Protein AF-A0A3N5HGN4-F1 (afdb_monomer_lite)

Radius of gyration: 36.26 Å; chains: 1; bounding box: 65×24×100 Å

pLDDT: mean 76.47, std 10.65, range [41.31, 93.44]

Foldseek 3Di:
DPDDPDLVVLLVCVVVVNPVSVVCCVVDVVSVVVSVVVVVVVVVVVVVPDDDDPPCNVVVVVVVVVPPPDPVVVVVVVVVVVVVVVVVVVVVVVVVCPPPPVVVVVVVVVVVVVVVVVVVVVVVVVVVCCVVVVVVVVVVVVVVVVVVVVVVVVVVVVVVVVVVPPD

Sequence (167 aa):
MNACPELETLLIGAAEHDADALAHLRNCPDCAASAEQHRQLEKDLFRLADPLPPVDFVQSVMARVALEPAPARVELRTGFTILAVTLMGAVLAFVATHGNLGLLGTRAASSVVAWRNLFFAASEALAAIWSTAALPTAVAMAGLVVVSTLGVRRLASHRVVEAQVRP

Structure (mmCIF, N/CA/C/O backbone):
data_AF-A0A3N5HGN4-F1
#
_entry.id   AF-A0A3N5HGN4-F1
#
loop_
_atom_site.group_PDB
_atom_site.id
_atom_site.type_symbol
_atom_site.label_atom_id
_atom_site.label_alt_id
_atom_site.label_comp_id
_atom_site.label_asym_id
_atom_site.label_entity_id
_atom_site.label_seq_id
_atom_site.pdbx_PDB_ins_code
_atom_site.Cartn_x
_atom_site.Cartn_y
_atom_site.Cartn_z
_atom_site.occupancy
_atom_site.B_iso_or_equiv
_atom_site.auth_seq_id
_atom_site.auth_comp_id
_atom_site.auth_asym_id
_atom_site.auth_atom_id
_atom_site.pdbx_PDB_model_num
ATOM 1 N N . MET A 1 1 ? -13.031 9.381 45.803 1.00 41.31 1 MET A N 1
ATOM 2 C CA . MET A 1 1 ? -13.148 9.551 44.341 1.00 41.31 1 MET A CA 1
ATOM 3 C C . MET A 1 1 ? -12.236 8.509 43.725 1.00 41.31 1 MET A C 1
ATOM 5 O O . MET A 1 1 ? -11.038 8.737 43.635 1.00 41.31 1 MET A O 1
ATOM 9 N N . ASN A 1 2 ? -12.771 7.313 43.479 1.00 55.41 2 ASN A N 1
ATOM 10 C CA . ASN A 1 2 ? -11.988 6.213 42.921 1.00 55.41 2 ASN A CA 1
ATOM 11 C C . ASN A 1 2 ? -11.792 6.515 41.436 1.00 55.41 2 ASN A C 1
ATOM 13 O O . ASN A 1 2 ? -12.769 6.835 40.765 1.00 55.41 2 ASN A O 1
ATOM 17 N N . ALA A 1 3 ? -10.548 6.495 40.959 1.00 70.44 3 ALA A N 1
ATOM 18 C CA . ALA A 1 3 ? -10.250 6.716 39.550 1.00 70.44 3 ALA A CA 1
ATOM 19 C C . ALA A 1 3 ? -11.047 5.707 38.712 1.00 70.44 3 ALA A C 1
ATOM 21 O O . ALA A 1 3 ? -10.923 4.504 38.940 1.00 70.44 3 ALA A O 1
ATOM 22 N N . CYS A 1 4 ? -11.897 6.193 37.805 1.00 70.88 4 CYS A N 1
ATOM 23 C CA . CYS A 1 4 ? -12.621 5.326 36.885 1.00 70.88 4 CYS A CA 1
ATOM 24 C C . CYS A 1 4 ? -11.607 4.722 35.902 1.00 70.88 4 CYS A C 1
ATOM 26 O O . CYS A 1 4 ? -10.896 5.486 35.240 1.00 70.88 4 CYS A O 1
ATOM 28 N N . PRO A 1 5 ? -11.495 3.386 35.823 1.00 75.50 5 PRO A N 1
ATOM 29 C CA . PRO A 1 5 ? -10.701 2.741 34.792 1.00 75.50 5 PRO A CA 1
ATOM 30 C C . PRO A 1 5 ? -11.297 2.992 33.405 1.00 75.50 5 PRO A C 1
ATOM 32 O O . PRO A 1 5 ? -12.432 3.449 33.256 1.00 75.50 5 PRO A O 1
ATOM 35 N N . GLU A 1 6 ? -10.508 2.697 32.378 1.00 82.00 6 GLU A N 1
ATOM 36 C CA . GLU A 1 6 ? -10.942 2.817 30.992 1.00 82.00 6 GLU A CA 1
ATOM 37 C C . GLU A 1 6 ? -12.190 1.959 30.737 1.00 82.00 6 GLU A C 1
ATOM 39 O O . GLU A 1 6 ? -12.236 0.778 31.092 1.00 82.00 6 GLU A O 1
ATOM 44 N N . LEU A 1 7 ? -13.209 2.564 30.120 1.00 79.25 7 LEU A N 1
ATOM 45 C CA . LEU A 1 7 ? -14.524 1.950 29.929 1.00 79.25 7 LEU A CA 1
ATOM 46 C C . LEU A 1 7 ? -14.442 0.623 29.160 1.00 79.25 7 LEU A C 1
ATOM 48 O O . LEU A 1 7 ? -15.144 -0.322 29.504 1.00 79.25 7 LEU A O 1
ATOM 52 N N . GLU A 1 8 ? -13.559 0.532 28.166 1.00 81.38 8 GLU A N 1
ATOM 53 C CA . GLU A 1 8 ? -13.344 -0.690 27.385 1.00 81.38 8 GLU A CA 1
ATOM 54 C C . GLU A 1 8 ? -12.831 -1.839 28.266 1.00 81.38 8 GLU A C 1
ATOM 56 O O . GLU A 1 8 ? -13.402 -2.927 28.258 1.00 81.38 8 GLU A O 1
ATOM 61 N N . THR A 1 9 ? -11.835 -1.576 29.118 1.00 83.19 9 THR A N 1
ATOM 62 C CA . THR A 1 9 ? -11.292 -2.581 30.050 1.00 83.19 9 THR A CA 1
ATOM 63 C C . THR A 1 9 ? -12.325 -3.051 31.075 1.00 83.19 9 THR A C 1
ATOM 65 O O . THR A 1 9 ? -12.389 -4.236 31.397 1.00 83.19 9 THR A O 1
ATOM 68 N N . LEU A 1 10 ? -13.186 -2.138 31.536 1.00 82.94 10 LEU A N 1
ATOM 69 C CA . LEU A 1 10 ? -14.290 -2.444 32.443 1.00 82.94 10 LEU A CA 1
ATOM 70 C C . LEU A 1 10 ? -15.359 -3.323 31.788 1.00 82.94 10 LEU A C 1
ATOM 72 O O . LEU A 1 10 ? -15.859 -4.250 32.423 1.00 82.94 10 LEU A O 1
ATOM 76 N N . LEU A 1 11 ? -15.723 -3.032 30.537 1.00 83.88 11 LEU A N 1
ATOM 77 C CA . LEU A 1 11 ? -16.732 -3.796 29.802 1.00 83.88 11 LEU A CA 1
ATOM 78 C C . LEU A 1 11 ? -16.223 -5.194 29.429 1.00 83.88 11 LEU A C 1
ATOM 80 O O . LEU A 1 11 ? -16.972 -6.160 29.569 1.00 83.88 11 LEU A O 1
ATOM 84 N N . ILE A 1 12 ? -14.951 -5.315 29.034 1.00 86.50 12 ILE A N 1
ATOM 85 C CA . ILE A 1 12 ? -14.304 -6.610 28.770 1.00 86.50 12 ILE A CA 1
ATOM 86 C C . ILE A 1 12 ? -14.265 -7.450 30.052 1.00 86.50 12 ILE A C 1
ATOM 88 O O . ILE A 1 12 ? -14.748 -8.581 30.053 1.00 86.50 12 ILE A O 1
ATOM 92 N N . GLY A 1 13 ? -13.791 -6.879 31.165 1.00 81.38 13 GLY A N 1
ATOM 93 C CA . GLY A 1 13 ? -13.767 -7.575 32.455 1.00 81.38 13 GLY A CA 1
ATOM 94 C C . GLY A 1 13 ? -15.164 -8.001 32.920 1.00 81.38 13 GLY A C 1
ATOM 95 O O . GLY A 1 13 ? -15.355 -9.125 33.380 1.00 81.38 13 GLY A O 1
ATOM 96 N N . ALA A 1 14 ? -16.181 -7.155 32.731 1.00 82.75 14 ALA A N 1
ATOM 97 C CA . ALA A 1 14 ? -17.563 -7.505 33.057 1.00 82.75 14 ALA A CA 1
ATOM 98 C C . ALA A 1 14 ? -18.118 -8.646 32.180 1.00 82.75 14 ALA A C 1
ATOM 100 O O . ALA A 1 14 ? -18.852 -9.495 32.691 1.00 82.75 14 ALA A O 1
ATOM 101 N N . ALA A 1 15 ? -17.759 -8.705 30.893 1.00 83.88 15 ALA A N 1
ATOM 102 C CA . ALA A 1 15 ? -18.124 -9.811 30.004 1.00 83.88 15 ALA A CA 1
ATOM 103 C C . ALA A 1 15 ? -17.447 -11.133 30.418 1.00 83.88 15 ALA A C 1
ATOM 105 O O . ALA A 1 15 ? -18.071 -12.197 30.386 1.00 83.88 15 ALA A O 1
ATOM 106 N N . GLU A 1 16 ? -16.204 -11.062 30.895 1.00 89.69 16 GLU A N 1
ATOM 107 C CA . GLU A 1 16 ? -15.441 -12.193 31.442 1.00 89.69 16 GLU A CA 1
ATOM 108 C C . GLU A 1 16 ? -15.850 -12.583 32.877 1.00 89.69 16 GLU A C 1
ATOM 110 O O . GLU A 1 16 ? -15.301 -13.528 33.439 1.00 89.69 16 GLU A O 1
ATOM 115 N N . HIS A 1 17 ? -16.868 -11.924 33.447 1.00 83.00 17 HIS A N 1
ATOM 116 C CA . HIS A 1 17 ? -17.358 -12.121 34.819 1.00 83.00 17 HIS A CA 1
ATOM 117 C C . HIS A 1 17 ? -16.320 -11.809 35.909 1.00 83.00 17 HIS A C 1
ATOM 119 O O . HIS A 1 17 ? -16.366 -12.382 37.002 1.00 83.00 17 HIS A O 1
ATOM 125 N N . ASP A 1 18 ? -15.414 -10.869 35.644 1.00 87.19 18 ASP A N 1
ATOM 126 C CA . ASP A 1 18 ? -14.462 -10.385 36.636 1.00 87.19 18 ASP A CA 1
ATOM 127 C C . ASP A 1 18 ? -15.181 -9.697 37.813 1.00 87.19 18 ASP A C 1
ATOM 129 O O . ASP A 1 18 ? -16.041 -8.822 37.647 1.00 87.19 18 ASP A O 1
ATOM 133 N N . ALA A 1 19 ? -14.831 -10.112 39.030 1.00 83.56 19 ALA A N 1
ATOM 134 C CA . ALA A 1 19 ? -15.488 -9.677 40.257 1.00 83.56 19 ALA A CA 1
ATOM 135 C C . ALA A 1 19 ? -15.245 -8.187 40.544 1.00 83.56 19 ALA A C 1
ATOM 137 O O . ALA A 1 19 ? -16.156 -7.500 41.017 1.00 83.56 19 ALA A O 1
ATOM 138 N N . ASP A 1 20 ? -14.056 -7.680 40.213 1.00 82.81 20 ASP A N 1
ATOM 139 C CA . ASP A 1 20 ? -13.667 -6.293 40.475 1.00 82.81 20 ASP A CA 1
ATOM 140 C C . ASP A 1 20 ? -14.361 -5.326 39.503 1.00 82.81 20 ASP A C 1
ATOM 142 O O . ASP A 1 20 ? -14.898 -4.294 39.924 1.00 82.81 20 ASP A O 1
ATOM 146 N N . ALA A 1 21 ? -14.459 -5.697 38.221 1.00 81.31 21 ALA A N 1
ATOM 147 C CA . ALA A 1 21 ? -15.214 -4.948 37.216 1.00 81.31 21 ALA A CA 1
ATOM 148 C C . ALA A 1 21 ? -16.717 -4.876 37.557 1.00 81.31 21 ALA A C 1
ATOM 150 O O . ALA A 1 21 ? -17.325 -3.800 37.514 1.00 81.31 21 ALA A O 1
ATOM 151 N N . LEU A 1 22 ? -17.319 -5.994 37.981 1.00 82.69 22 LEU A N 1
ATOM 152 C CA . LEU A 1 22 ? -18.727 -6.044 38.395 1.00 82.69 22 LEU A CA 1
ATOM 153 C C . LEU A 1 22 ? -18.991 -5.250 39.682 1.00 82.69 22 LEU A C 1
ATOM 155 O O . LEU A 1 22 ? -20.033 -4.599 39.805 1.00 82.69 22 LEU A O 1
ATOM 159 N N . ALA A 1 23 ? -18.063 -5.277 40.641 1.00 85.19 23 ALA A N 1
ATOM 160 C CA . ALA A 1 23 ? -18.153 -4.463 41.849 1.00 85.19 23 ALA A CA 1
ATOM 161 C C . ALA A 1 23 ? -18.062 -2.965 41.523 1.00 85.19 23 ALA A C 1
ATOM 163 O O . ALA A 1 23 ? -18.808 -2.164 42.092 1.00 85.19 23 ALA A O 1
ATOM 164 N N . HIS A 1 24 ? -17.204 -2.578 40.575 1.00 84.44 24 HIS A N 1
ATOM 165 C CA . HIS A 1 24 ? -17.076 -1.191 40.139 1.00 84.44 24 HIS A CA 1
ATOM 166 C C . HIS A 1 24 ? -18.348 -0.677 39.449 1.00 84.44 24 HIS A C 1
ATOM 168 O O . HIS A 1 24 ? -18.847 0.387 39.818 1.00 84.44 24 HIS A O 1
ATOM 174 N N . LEU A 1 25 ? -18.935 -1.457 38.532 1.00 81.06 25 LEU A N 1
ATOM 175 C CA . LEU A 1 25 ? -20.194 -1.108 37.856 1.00 81.06 25 LEU A CA 1
ATOM 176 C C . LEU A 1 25 ? -21.382 -0.976 38.820 1.00 81.06 25 LEU A C 1
ATOM 178 O O . LEU A 1 25 ? -22.287 -0.187 38.576 1.00 81.06 25 LEU A O 1
ATOM 182 N N . ARG A 1 26 ? -21.393 -1.715 39.936 1.00 84.62 26 ARG A N 1
ATOM 183 C CA . ARG A 1 26 ? -22.438 -1.577 40.968 1.00 84.62 26 ARG A CA 1
ATOM 184 C C . ARG A 1 26 ? -22.268 -0.329 41.830 1.00 84.62 26 ARG A C 1
ATOM 186 O O . ARG A 1 26 ? -23.257 0.203 42.326 1.00 84.62 26 ARG A O 1
ATOM 193 N N . ASN A 1 27 ? -21.029 0.112 42.026 1.00 86.06 27 ASN A N 1
ATOM 194 C CA . ASN A 1 27 ? -20.693 1.187 42.956 1.00 86.06 27 ASN A CA 1
ATOM 195 C C . ASN A 1 27 ? -20.561 2.561 42.277 1.00 86.06 27 ASN A C 1
ATOM 197 O O . ASN A 1 27 ? -20.682 3.580 42.956 1.00 86.06 27 ASN A O 1
ATOM 201 N N . CYS A 1 28 ? -20.307 2.609 40.965 1.00 86.62 28 CYS A N 1
ATOM 202 C CA . CYS A 1 28 ? -20.164 3.848 40.202 1.00 86.62 28 CYS A CA 1
ATOM 203 C C . CYS A 1 28 ? -21.373 4.067 39.268 1.00 86.62 28 CYS A C 1
ATOM 205 O O . CYS A 1 28 ? -21.524 3.328 38.292 1.00 86.62 28 CYS A O 1
ATOM 207 N N . PRO A 1 29 ? -22.220 5.087 39.517 1.00 84.56 29 PRO A N 1
ATOM 208 C CA . PRO A 1 29 ? -23.403 5.340 38.692 1.00 84.56 29 PRO A CA 1
ATOM 209 C C . PRO A 1 29 ? -23.055 5.782 37.263 1.00 84.56 29 PRO A C 1
ATOM 211 O O . PRO A 1 29 ? -23.783 5.442 36.334 1.00 84.56 29 PRO A O 1
ATOM 214 N N . ASP A 1 30 ? -21.933 6.481 37.071 1.00 85.81 30 ASP A N 1
ATOM 215 C CA . ASP A 1 30 ? -21.511 6.971 35.754 1.00 85.81 30 ASP A CA 1
ATOM 216 C C . ASP A 1 30 ? -21.078 5.815 34.839 1.00 85.81 30 ASP A C 1
ATOM 218 O O . ASP A 1 30 ? -21.514 5.731 33.691 1.00 85.81 30 ASP A O 1
ATOM 222 N N . CYS A 1 31 ? -20.290 4.870 35.367 1.00 87.31 31 CYS A N 1
ATOM 223 C CA . CYS A 1 31 ? -19.880 3.672 34.629 1.00 87.31 31 CYS A CA 1
ATOM 224 C C . CYS A 1 31 ? -21.052 2.707 34.381 1.00 87.31 31 CYS A C 1
ATOM 226 O O . CYS A 1 31 ? -21.083 2.019 33.362 1.00 87.31 31 CYS A O 1
ATOM 228 N N . ALA A 1 32 ? -22.034 2.656 35.286 1.00 85.50 32 ALA A N 1
ATOM 229 C CA . ALA A 1 32 ? -23.259 1.889 35.069 1.00 85.50 32 ALA A CA 1
ATOM 230 C C . ALA A 1 32 ? -24.102 2.476 33.924 1.00 85.50 32 ALA A C 1
ATOM 232 O O . ALA A 1 32 ? -24.616 1.735 33.085 1.00 85.50 32 ALA A O 1
ATOM 233 N N . ALA A 1 33 ? -24.219 3.807 33.869 1.00 88.00 33 ALA A N 1
ATOM 234 C CA . ALA A 1 33 ? -24.950 4.500 32.816 1.00 88.00 33 ALA A CA 1
ATOM 235 C C . ALA A 1 33 ? -24.298 4.297 31.441 1.00 88.00 33 ALA A C 1
ATOM 237 O O . ALA A 1 33 ? -24.999 3.991 30.475 1.00 88.00 33 ALA A O 1
ATOM 238 N N . SER A 1 34 ? -22.969 4.401 31.349 1.00 87.12 34 SER A N 1
ATOM 239 C CA . SER A 1 34 ? -22.252 4.141 30.098 1.00 87.12 34 SER A CA 1
ATOM 240 C C . SER A 1 34 ? -22.359 2.674 29.665 1.00 87.12 34 SER A C 1
ATOM 242 O O . SER A 1 34 ? -22.591 2.405 28.488 1.00 87.12 34 SER A O 1
ATOM 244 N N . ALA A 1 35 ? -22.283 1.713 30.590 1.00 87.06 35 ALA A N 1
ATOM 245 C CA . ALA A 1 35 ? -22.466 0.297 30.262 1.00 87.06 35 ALA A CA 1
ATOM 246 C C . ALA A 1 35 ? -23.865 -0.007 29.689 1.00 87.06 35 ALA A C 1
ATOM 248 O O . ALA A 1 35 ? -23.992 -0.767 28.727 1.00 87.06 35 ALA A O 1
ATOM 249 N N . GLU A 1 36 ? -24.920 0.619 30.218 1.00 87.69 36 GLU A N 1
ATOM 250 C CA . GLU A 1 36 ? -26.270 0.453 29.668 1.00 87.69 36 GLU A CA 1
ATOM 251 C C . GLU A 1 36 ? -26.426 1.128 28.296 1.00 87.69 36 GLU A C 1
ATOM 253 O O . GLU A 1 36 ? -27.095 0.579 27.421 1.00 87.69 36 GLU A O 1
ATOM 258 N N . GLN A 1 37 ? -25.765 2.265 28.056 1.00 89.69 37 GLN A N 1
ATOM 259 C CA . GLN A 1 37 ? -25.718 2.878 26.722 1.00 89.69 37 GLN A CA 1
ATOM 260 C C . GLN A 1 37 ? -25.070 1.945 25.695 1.00 89.69 37 GLN A C 1
ATOM 262 O O . GLN A 1 37 ? -25.628 1.749 24.617 1.00 89.69 37 GLN A O 1
ATOM 267 N N . HIS A 1 38 ? -23.945 1.311 26.041 1.00 89.31 38 HIS A N 1
ATOM 268 C CA . HIS A 1 38 ? -23.317 0.295 25.191 1.00 89.31 38 HIS A CA 1
ATOM 269 C C . HIS A 1 38 ? -24.282 -0.857 24.883 1.00 89.31 38 HIS A C 1
ATOM 271 O O . HIS A 1 38 ? -24.455 -1.232 23.724 1.00 89.31 38 HIS A O 1
ATOM 277 N N . ARG A 1 39 ? -25.007 -1.348 25.894 1.00 86.50 39 ARG A N 1
ATOM 278 C CA . ARG A 1 39 ? -26.015 -2.400 25.714 1.00 86.50 39 ARG A CA 1
ATOM 279 C C . ARG A 1 39 ? -27.173 -1.979 24.801 1.00 86.50 39 ARG A C 1
ATOM 281 O O . ARG A 1 39 ? -27.719 -2.809 24.071 1.00 86.50 39 ARG A O 1
ATOM 288 N N . GLN A 1 40 ? -27.603 -0.722 24.867 1.00 90.06 40 GLN A N 1
ATOM 289 C CA . GLN A 1 40 ? -28.647 -0.187 23.988 1.00 90.06 40 GLN A CA 1
ATOM 290 C C . GLN A 1 40 ? -28.151 -0.079 22.545 1.00 90.06 40 GLN A C 1
ATOM 292 O O . GLN A 1 40 ? -28.846 -0.531 21.637 1.00 90.06 40 GLN A O 1
ATOM 297 N N . LEU A 1 41 ? -26.924 0.409 22.348 1.00 87.50 41 LEU A N 1
ATOM 298 C CA . LEU A 1 41 ? -26.291 0.489 21.032 1.00 87.50 41 LEU A CA 1
ATOM 299 C C . LEU A 1 41 ? -26.146 -0.885 20.378 1.00 87.50 41 LEU A C 1
ATOM 301 O O . LEU A 1 41 ? -26.471 -1.032 19.205 1.00 87.50 41 LEU A O 1
ATOM 305 N N . GLU A 1 42 ? -25.732 -1.908 21.126 1.00 86.94 42 GLU A N 1
ATOM 306 C CA . GLU A 1 42 ? -25.666 -3.279 20.606 1.00 86.94 42 GLU A CA 1
ATOM 307 C C . GLU A 1 42 ? -27.036 -3.772 20.130 1.00 86.94 42 GLU A C 1
ATOM 309 O O . GLU A 1 42 ? -27.160 -4.299 19.025 1.00 86.94 42 GLU A O 1
ATOM 314 N N . LYS A 1 43 ? -28.092 -3.563 20.928 1.00 85.56 43 LYS A N 1
ATOM 315 C CA . LYS A 1 43 ? -29.462 -3.949 20.550 1.00 85.56 43 LYS A CA 1
ATOM 316 C C . LYS A 1 43 ? -29.930 -3.234 19.287 1.00 85.56 43 LYS A C 1
ATOM 318 O O . LYS A 1 43 ? -30.586 -3.854 18.450 1.00 85.56 43 LYS A O 1
ATOM 323 N N . ASP A 1 44 ? -29.616 -1.952 19.157 1.00 85.94 44 ASP A N 1
ATOM 324 C CA . ASP A 1 44 ? -30.002 -1.169 17.989 1.00 85.94 44 ASP A CA 1
ATOM 325 C C . ASP A 1 44 ? -29.189 -1.572 16.752 1.00 85.94 44 ASP A C 1
ATOM 327 O O . ASP A 1 44 ? -29.764 -1.715 15.675 1.00 85.94 44 ASP A O 1
ATOM 331 N N . LEU A 1 45 ? -27.902 -1.901 16.898 1.00 83.06 45 LEU A N 1
ATOM 332 C CA . LEU A 1 45 ? -27.092 -2.477 15.819 1.00 83.06 45 LEU A CA 1
ATOM 333 C C . LEU A 1 45 ? -27.632 -3.829 15.344 1.00 83.06 45 LEU A C 1
ATOM 335 O O . LEU A 1 45 ? -27.721 -4.061 14.141 1.00 83.06 45 LEU A O 1
ATOM 339 N N . PHE A 1 46 ? -28.063 -4.700 16.260 1.00 77.81 46 PHE A N 1
ATOM 340 C CA . PHE A 1 46 ? -28.695 -5.969 15.886 1.00 77.81 46 PHE A CA 1
ATOM 341 C C . PHE A 1 46 ? -30.013 -5.781 15.128 1.00 77.81 46 PHE A C 1
ATOM 343 O O . PHE A 1 46 ? -30.361 -6.618 14.299 1.00 77.81 46 PHE A O 1
ATOM 350 N N . ARG A 1 47 ? -30.744 -4.691 15.382 1.00 77.44 47 ARG A N 1
ATOM 351 C CA . ARG A 1 47 ? -31.950 -4.334 14.616 1.00 77.44 47 ARG A CA 1
ATOM 352 C C . ARG A 1 47 ? -31.629 -3.755 13.242 1.00 77.44 47 ARG A C 1
ATOM 354 O O . ARG A 1 47 ? -32.449 -3.884 12.340 1.00 77.44 47 ARG A O 1
ATOM 361 N N . LEU A 1 48 ? -30.475 -3.105 13.106 1.00 74.50 48 LEU A N 1
ATOM 362 C CA . LEU A 1 48 ? -29.972 -2.557 11.848 1.00 74.50 48 LEU A CA 1
ATOM 363 C C . LEU A 1 48 ? -29.293 -3.606 10.960 1.00 74.50 48 LEU A C 1
ATOM 365 O O . LEU A 1 48 ? -29.048 -3.312 9.794 1.00 74.50 48 LEU A O 1
ATOM 369 N N . ALA A 1 49 ? -28.973 -4.793 11.485 1.00 70.00 49 ALA A N 1
ATOM 370 C CA . ALA A 1 49 ? -28.415 -5.874 10.684 1.00 70.00 49 ALA A CA 1
ATOM 371 C C . ALA A 1 49 ? -29.325 -6.151 9.474 1.00 70.00 49 ALA A C 1
ATOM 373 O O . ALA A 1 49 ? -30.524 -6.394 9.625 1.00 70.00 49 ALA A O 1
ATOM 374 N N . ASP A 1 50 ? -28.728 -6.036 8.285 1.00 66.00 50 ASP A N 1
ATOM 375 C CA . ASP A 1 50 ? -29.419 -5.903 7.003 1.00 66.00 50 ASP A CA 1
ATOM 376 C C . ASP A 1 50 ? -30.440 -7.032 6.771 1.00 66.00 50 ASP A C 1
ATOM 378 O O . ASP A 1 50 ? -30.137 -8.205 7.036 1.00 66.00 50 ASP A O 1
ATOM 382 N N . PRO A 1 51 ? -31.640 -6.722 6.238 1.00 68.56 51 PRO A N 1
ATOM 383 C CA . PRO A 1 51 ? -32.571 -7.753 5.814 1.00 68.56 51 PRO A CA 1
ATOM 384 C C . PRO A 1 51 ? -31.883 -8.660 4.790 1.00 68.56 51 PRO A C 1
ATOM 386 O O . PRO A 1 51 ? -31.166 -8.194 3.904 1.00 68.56 51 PRO A O 1
ATOM 389 N N . LEU A 1 52 ? -32.116 -9.969 4.916 1.00 67.56 52 LEU A N 1
ATOM 390 C CA . LEU A 1 52 ? -31.567 -10.973 4.009 1.00 67.56 52 LEU A CA 1
ATOM 391 C C . LEU A 1 52 ? -31.805 -10.537 2.548 1.00 67.56 52 LEU A C 1
ATOM 393 O O . LEU A 1 52 ? -32.945 -10.190 2.213 1.00 67.56 52 LEU A O 1
ATOM 397 N N . PRO A 1 53 ? -30.774 -10.528 1.678 1.00 72.75 53 PRO A N 1
ATOM 398 C CA . PRO A 1 53 ? -30.938 -10.057 0.312 1.00 72.75 53 PRO A CA 1
ATOM 399 C C . PRO A 1 53 ? -32.027 -10.878 -0.397 1.00 72.75 53 PRO A C 1
ATOM 401 O O . PRO A 1 53 ? -32.094 -12.098 -0.208 1.00 72.75 53 PRO A O 1
ATOM 404 N N . PRO A 1 54 ? -32.894 -10.236 -1.203 1.00 77.25 54 PRO A N 1
ATOM 405 C CA . PRO A 1 54 ? -33.953 -10.938 -1.915 1.00 77.25 54 PRO A CA 1
ATOM 406 C C . PRO A 1 54 ? -33.348 -12.001 -2.836 1.00 77.25 54 PRO A C 1
ATOM 408 O O . PRO A 1 54 ? -32.246 -11.825 -3.359 1.00 77.25 54 PRO A O 1
ATOM 411 N N . VAL A 1 55 ? -34.076 -13.098 -3.059 1.00 78.56 55 VAL A N 1
ATOM 412 C CA . VAL A 1 55 ? -33.594 -14.261 -3.833 1.00 78.56 55 VAL A CA 1
ATOM 413 C C . VAL A 1 55 ? -33.099 -13.896 -5.242 1.00 78.56 55 VAL A C 1
ATOM 415 O O . VAL A 1 55 ? -32.197 -14.545 -5.769 1.00 78.56 55 VAL A O 1
ATOM 418 N N . ASP A 1 56 ? -33.607 -12.797 -5.804 1.00 82.00 56 ASP A N 1
ATOM 419 C CA . ASP A 1 56 ? -33.260 -12.299 -7.139 1.00 82.00 56 ASP A CA 1
ATOM 420 C C . ASP A 1 56 ? -32.122 -11.258 -7.144 1.00 82.00 56 ASP A C 1
ATOM 422 O O . ASP A 1 56 ? -31.716 -10.785 -8.209 1.00 82.00 56 ASP A O 1
ATOM 426 N N . PHE A 1 57 ? -31.568 -10.888 -5.981 1.00 81.94 57 PHE A N 1
ATOM 427 C CA . PHE A 1 57 ? -30.541 -9.845 -5.860 1.00 81.94 57 PHE A CA 1
ATOM 428 C C . PHE A 1 57 ? -29.330 -10.140 -6.747 1.00 81.94 57 PHE A C 1
ATOM 430 O O . PHE A 1 57 ? -28.927 -9.305 -7.558 1.00 81.94 57 PHE A O 1
ATOM 437 N N . VAL A 1 58 ? -28.806 -11.363 -6.663 1.00 84.75 58 VAL A N 1
ATOM 438 C CA . VAL A 1 58 ? -27.646 -11.794 -7.453 1.00 84.75 58 VAL A CA 1
ATOM 439 C C . VAL A 1 58 ? -27.958 -11.747 -8.949 1.00 84.75 58 VAL A C 1
ATOM 441 O O . VAL A 1 58 ? -27.133 -11.274 -9.726 1.00 84.75 58 VAL A O 1
ATOM 444 N N . GLN A 1 59 ? -29.161 -12.155 -9.361 1.00 85.25 59 GLN A N 1
ATOM 445 C CA . GLN A 1 59 ? -29.570 -12.104 -10.767 1.00 85.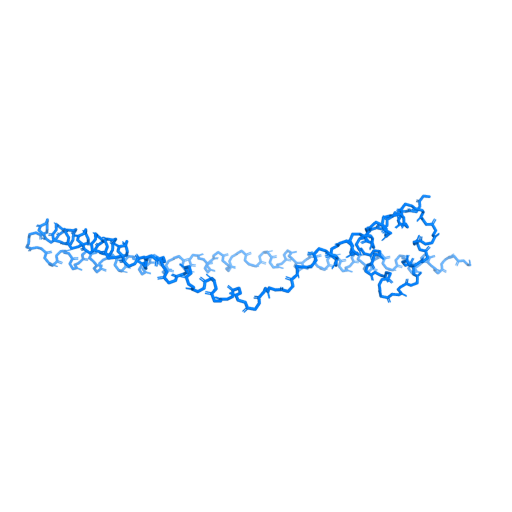25 59 GLN A CA 1
ATOM 446 C C . GLN A 1 59 ? -29.650 -10.659 -11.276 1.00 85.25 59 GLN A C 1
ATOM 448 O O . GLN A 1 59 ? -29.153 -10.356 -12.361 1.00 85.25 59 GLN A O 1
ATOM 453 N N . SER A 1 60 ? -30.199 -9.747 -10.470 1.00 83.62 60 SER A N 1
ATOM 454 C CA . SER A 1 60 ? -30.302 -8.325 -10.811 1.00 83.62 60 SER A CA 1
ATOM 455 C C . SER A 1 60 ? -28.936 -7.629 -10.906 1.00 83.62 60 SER A C 1
ATOM 457 O O . SER A 1 60 ? -28.727 -6.799 -11.793 1.00 83.62 60 SER A O 1
ATOM 459 N N . VAL A 1 61 ? -27.982 -8.000 -10.043 1.00 87.44 61 VAL A N 1
ATOM 460 C CA . VAL A 1 61 ? -26.603 -7.489 -10.076 1.00 87.44 61 VAL A CA 1
ATOM 461 C C . VAL A 1 61 ? -25.873 -8.026 -11.301 1.00 87.44 61 VAL A C 1
ATOM 463 O O . VAL A 1 61 ? -25.274 -7.247 -12.036 1.00 87.44 61 VAL A O 1
ATOM 466 N N . MET A 1 62 ? -25.973 -9.327 -11.580 1.00 86.75 62 MET A N 1
ATOM 467 C CA . MET A 1 62 ? -25.311 -9.933 -12.739 1.00 86.75 62 MET A CA 1
ATOM 468 C C . MET A 1 62 ? -25.863 -9.401 -14.063 1.00 86.75 62 MET A C 1
ATOM 470 O O . MET A 1 62 ? -25.092 -9.161 -14.989 1.00 86.75 62 MET A O 1
ATOM 474 N N . ALA A 1 63 ? -27.169 -9.132 -14.141 1.00 85.81 63 ALA A N 1
ATOM 475 C CA . ALA A 1 63 ? -27.767 -8.481 -15.303 1.00 85.81 63 ALA A CA 1
ATOM 476 C C . ALA A 1 63 ? -27.209 -7.065 -15.525 1.00 85.81 63 ALA A C 1
ATOM 478 O O . ALA A 1 63 ? -26.943 -6.687 -16.661 1.00 85.81 63 ALA A O 1
ATOM 479 N N . ARG A 1 64 ? -26.981 -6.291 -14.455 1.00 81.75 64 ARG A N 1
ATOM 480 C CA . ARG A 1 64 ? -26.360 -4.958 -14.553 1.00 81.75 64 ARG A CA 1
ATOM 481 C C . ARG A 1 64 ? -24.887 -5.033 -14.944 1.00 81.75 64 ARG A C 1
ATOM 483 O O . ARG A 1 64 ? -24.478 -4.321 -15.850 1.00 81.75 64 ARG A O 1
ATOM 490 N N . VAL A 1 65 ? -24.121 -5.934 -14.328 1.00 82.75 65 VAL A N 1
ATOM 491 C CA . VAL A 1 65 ? -22.699 -6.146 -14.649 1.00 82.75 65 VAL A CA 1
ATOM 492 C C . VAL A 1 65 ? -22.517 -6.583 -16.106 1.00 82.75 65 VAL A C 1
ATOM 494 O O . VAL A 1 65 ? -21.591 -6.129 -16.766 1.00 82.75 65 VAL A O 1
ATOM 497 N N . ALA A 1 66 ? -23.417 -7.415 -16.636 1.00 79.44 66 ALA A N 1
ATOM 498 C CA . ALA A 1 66 ? -23.372 -7.853 -18.031 1.00 79.44 66 ALA A CA 1
ATOM 499 C C . ALA A 1 66 ? -23.672 -6.732 -19.045 1.00 79.44 66 ALA A C 1
ATOM 501 O O . ALA A 1 66 ? -23.247 -6.823 -20.197 1.00 79.44 66 ALA A O 1
ATOM 502 N N . LEU A 1 67 ? -24.410 -5.694 -18.639 1.00 79.25 67 LEU A N 1
ATOM 503 C CA . LEU A 1 67 ? -24.712 -4.527 -19.475 1.00 79.25 67 LEU A CA 1
ATOM 504 C C . LEU A 1 67 ? -23.597 -3.472 -19.443 1.00 79.25 67 LEU A C 1
ATOM 506 O O . LEU A 1 67 ? -23.551 -2.612 -20.325 1.00 79.25 67 LEU A O 1
ATOM 510 N N . GLU A 1 68 ? -22.699 -3.534 -18.461 1.00 75.00 68 GLU A N 1
ATOM 511 C CA . GLU A 1 68 ? -21.545 -2.647 -18.371 1.00 75.00 68 GLU A CA 1
ATOM 512 C C . GLU A 1 68 ? -20.533 -3.017 -19.478 1.00 75.00 68 GLU A C 1
ATOM 514 O O . GLU A 1 68 ? -20.074 -4.163 -19.549 1.00 75.00 68 GLU A O 1
ATOM 519 N N . PRO A 1 69 ? -20.161 -2.093 -20.382 1.00 62.78 69 PRO A N 1
ATOM 520 C CA . PRO A 1 69 ? -19.184 -2.398 -21.417 1.00 62.78 69 PRO A CA 1
ATOM 521 C C . PRO A 1 69 ? -17.830 -2.715 -20.772 1.00 62.78 69 PRO A C 1
ATOM 523 O O . PRO A 1 69 ? -17.264 -1.886 -20.061 1.00 62.78 69 PRO A O 1
ATOM 526 N N . ALA A 1 70 ? -17.289 -3.904 -21.054 1.00 63.69 70 ALA A N 1
ATOM 527 C CA . ALA A 1 70 ? -15.988 -4.321 -20.541 1.00 63.69 70 ALA A CA 1
ATOM 528 C C . ALA A 1 70 ? -14.911 -3.246 -20.828 1.00 63.69 70 ALA A C 1
ATOM 530 O O . ALA A 1 70 ? -14.825 -2.755 -21.963 1.00 63.69 70 ALA A O 1
ATOM 531 N N . PRO A 1 71 ? -14.047 -2.899 -19.852 1.00 60.19 71 PRO A N 1
ATOM 532 C CA . PRO A 1 71 ? -13.088 -1.788 -19.943 1.00 60.19 71 PRO A CA 1
ATOM 533 C C . PRO A 1 71 ? -11.970 -1.971 -20.991 1.00 60.19 71 PRO A C 1
ATOM 535 O O . PRO A 1 71 ? -11.099 -1.111 -21.132 1.00 60.19 71 PRO A O 1
ATOM 538 N N . ALA A 1 72 ? -12.020 -3.037 -21.795 1.00 59.31 72 ALA A N 1
ATOM 539 C CA . ALA A 1 72 ? -11.024 -3.421 -22.794 1.00 59.31 72 ALA A CA 1
ATOM 540 C C . ALA A 1 72 ? -10.631 -2.294 -23.771 1.00 59.31 72 ALA A C 1
ATOM 542 O O . ALA A 1 72 ? -9.506 -2.252 -24.268 1.00 59.31 72 ALA A O 1
ATOM 543 N N . ARG A 1 73 ? -11.533 -1.343 -24.055 1.00 59.78 73 ARG A N 1
ATOM 544 C CA . ARG A 1 73 ? -11.239 -0.231 -24.979 1.00 59.78 73 ARG A CA 1
ATOM 545 C C . ARG A 1 73 ? -10.231 0.774 -24.418 1.00 59.78 73 ARG A C 1
ATOM 547 O O . ARG A 1 73 ? -9.512 1.395 -25.200 1.00 59.78 73 ARG A O 1
ATOM 554 N N . VAL A 1 74 ? -10.166 0.944 -23.097 1.00 61.84 74 VAL A N 1
ATOM 555 C CA . VAL A 1 74 ? -9.214 1.869 -22.461 1.00 61.84 74 VAL A CA 1
ATOM 556 C C . VAL A 1 74 ? -7.824 1.235 -22.406 1.00 61.84 74 VAL A C 1
ATOM 558 O O . VAL A 1 74 ? -6.845 1.893 -22.748 1.00 61.84 74 VAL A O 1
ATOM 561 N N . GLU A 1 75 ? -7.750 -0.058 -22.089 1.00 65.38 75 GLU A N 1
ATOM 562 C CA . GLU A 1 75 ? -6.492 -0.809 -21.973 1.00 65.38 75 GLU A CA 1
ATOM 563 C C . GLU A 1 75 ? -5.750 -0.951 -23.307 1.00 65.38 75 GLU A C 1
ATOM 565 O O . GLU A 1 75 ? -4.531 -0.789 -23.368 1.00 65.38 75 GLU A O 1
ATOM 570 N N . LEU A 1 76 ? -6.474 -1.174 -24.408 1.00 73.88 76 LEU A N 1
ATOM 571 C CA . LEU A 1 76 ? -5.859 -1.250 -25.737 1.00 73.88 76 LEU A CA 1
ATOM 572 C C . LEU A 1 76 ? -5.267 0.094 -26.172 1.00 73.88 76 LEU A C 1
ATOM 574 O O . LEU A 1 76 ? -4.206 0.139 -26.795 1.00 73.88 76 LEU A O 1
ATOM 578 N N . ARG A 1 77 ? -5.931 1.202 -25.826 1.00 75.56 77 ARG A N 1
ATOM 579 C CA . ARG A 1 77 ? -5.464 2.543 -26.183 1.00 75.56 77 ARG A CA 1
ATOM 580 C C . ARG A 1 77 ? -4.218 2.919 -25.390 1.00 75.56 77 ARG A C 1
ATOM 582 O O . ARG A 1 77 ? -3.257 3.402 -25.983 1.00 75.56 77 ARG A O 1
ATOM 589 N N . THR A 1 78 ? -4.210 2.678 -24.081 1.00 77.62 78 THR A N 1
ATOM 590 C CA . THR A 1 78 ? -3.039 2.959 -23.239 1.00 77.62 78 THR A CA 1
ATOM 591 C C . THR A 1 78 ? -1.866 2.056 -23.617 1.00 77.62 78 THR A C 1
ATOM 593 O O . THR A 1 78 ? -0.767 2.563 -23.854 1.00 77.62 78 THR A O 1
ATOM 596 N N . GLY A 1 79 ? -2.105 0.755 -23.809 1.00 81.38 79 GLY A N 1
ATOM 597 C CA . GLY A 1 79 ? -1.091 -0.200 -24.259 1.00 81.38 79 GLY A CA 1
ATOM 598 C C . GLY A 1 79 ? -0.457 0.194 -25.595 1.00 81.38 79 GLY A C 1
ATOM 599 O O . GLY A 1 79 ? 0.768 0.232 -25.713 1.00 81.38 79 GLY A O 1
ATOM 600 N N . PHE A 1 80 ? -1.272 0.590 -26.579 1.00 89.06 80 PHE A N 1
ATOM 601 C CA . PHE A 1 80 ? -0.770 1.041 -27.877 1.00 89.06 80 PHE A CA 1
ATOM 602 C C . PHE A 1 80 ? 0.043 2.338 -27.775 1.00 89.06 80 PHE A C 1
ATOM 604 O O . PHE A 1 80 ? 1.084 2.458 -28.416 1.00 89.06 80 PHE A O 1
ATOM 611 N N . THR A 1 81 ? -0.377 3.296 -26.940 1.00 86.75 81 THR A N 1
ATOM 612 C CA . THR A 1 81 ? 0.385 4.545 -26.753 1.00 86.75 81 THR A CA 1
ATOM 613 C C . THR A 1 81 ? 1.743 4.311 -26.096 1.00 86.75 81 THR A C 1
ATOM 615 O O . THR A 1 81 ? 2.732 4.891 -26.536 1.00 86.75 81 THR A O 1
ATOM 618 N N . ILE A 1 82 ? 1.824 3.422 -25.102 1.00 87.94 82 ILE A N 1
ATOM 619 C CA . ILE A 1 82 ? 3.090 3.071 -24.444 1.00 87.94 82 ILE A CA 1
ATOM 620 C C . ILE A 1 82 ? 4.026 2.381 -25.439 1.00 87.94 82 ILE A C 1
ATOM 622 O O . ILE A 1 82 ? 5.203 2.735 -25.535 1.00 87.94 82 ILE A O 1
ATOM 626 N N . LEU A 1 83 ? 3.506 1.434 -26.223 1.00 92.00 83 LEU A N 1
ATOM 627 C CA . LEU A 1 83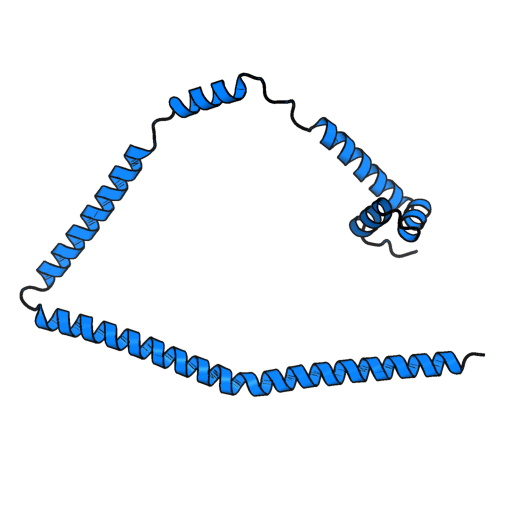 ? 4.286 0.747 -27.248 1.00 92.00 83 LEU A CA 1
ATOM 628 C C . LEU A 1 83 ? 4.785 1.721 -28.325 1.00 92.00 83 LEU A C 1
ATOM 630 O O . LEU A 1 83 ? 5.957 1.686 -28.688 1.00 92.00 83 LEU A O 1
ATOM 634 N N . ALA A 1 84 ? 3.937 2.641 -28.788 1.00 91.75 84 ALA A N 1
ATOM 635 C CA . ALA A 1 84 ? 4.320 3.635 -29.786 1.00 91.75 84 ALA A CA 1
ATOM 636 C C . ALA A 1 84 ? 5.404 4.594 -29.266 1.00 91.75 84 ALA A C 1
ATOM 638 O O . ALA A 1 84 ? 6.389 4.842 -29.959 1.00 91.75 84 ALA A O 1
ATOM 639 N N . VAL A 1 85 ? 5.264 5.099 -28.035 1.00 93.44 85 VAL A N 1
ATOM 640 C CA . VAL A 1 85 ? 6.238 6.022 -27.428 1.00 93.44 85 VAL A CA 1
ATOM 641 C C . VAL A 1 85 ? 7.577 5.331 -27.179 1.00 93.44 85 VAL A C 1
ATOM 643 O O . VAL A 1 85 ? 8.624 5.901 -27.484 1.00 93.44 85 VAL A O 1
ATOM 646 N N . THR A 1 86 ? 7.568 4.099 -26.669 1.00 89.56 86 THR A N 1
ATOM 647 C CA . THR A 1 86 ? 8.806 3.346 -26.413 1.00 89.56 86 THR A CA 1
ATOM 648 C C . THR A 1 86 ? 9.530 2.990 -27.706 1.00 89.56 86 THR A C 1
ATOM 650 O O . THR A 1 86 ? 10.741 3.197 -27.798 1.00 89.56 86 THR A O 1
ATOM 653 N N . LEU A 1 87 ? 8.799 2.545 -28.732 1.00 91.31 87 LEU A N 1
ATOM 654 C CA . LEU A 1 87 ? 9.365 2.271 -30.049 1.00 91.31 87 LEU A CA 1
ATOM 655 C C . LEU A 1 87 ? 9.970 3.541 -30.658 1.00 91.31 87 LEU A C 1
ATOM 657 O O . LEU A 1 87 ? 11.099 3.522 -31.140 1.00 91.31 87 LEU A O 1
ATOM 661 N N . MET A 1 88 ? 9.255 4.665 -30.589 1.00 90.62 88 MET A N 1
ATOM 662 C CA . MET A 1 88 ? 9.729 5.929 -31.146 1.00 90.62 88 MET A CA 1
ATOM 663 C C . MET A 1 88 ? 10.948 6.471 -30.392 1.00 90.62 88 MET A C 1
ATOM 665 O O . MET A 1 88 ? 11.892 6.941 -31.022 1.00 90.62 88 MET A O 1
ATOM 669 N N . GLY A 1 89 ? 10.982 6.334 -29.064 1.00 87.38 89 GLY A N 1
ATOM 670 C CA . GLY A 1 89 ? 12.153 6.654 -28.247 1.00 87.38 89 GLY A CA 1
ATOM 671 C C . GLY A 1 89 ? 13.367 5.785 -28.589 1.00 87.38 89 GLY A C 1
ATOM 672 O O . GLY A 1 89 ? 14.469 6.309 -28.738 1.00 87.38 89 GLY A O 1
ATOM 673 N N . ALA A 1 90 ? 13.169 4.479 -28.789 1.00 80.50 90 ALA A N 1
ATOM 674 C CA . ALA A 1 90 ? 14.232 3.561 -29.195 1.00 80.50 90 ALA A CA 1
ATOM 675 C C . ALA A 1 90 ? 14.777 3.895 -30.592 1.00 80.50 90 ALA A C 1
ATOM 677 O O . ALA A 1 90 ? 15.991 3.915 -30.790 1.00 80.50 90 ALA A O 1
ATOM 678 N N . VAL A 1 91 ? 13.898 4.220 -31.545 1.00 83.12 91 VAL A N 1
ATOM 679 C CA . VAL A 1 91 ? 14.292 4.636 -32.898 1.00 83.12 91 VAL A CA 1
ATOM 680 C C . VAL A 1 91 ? 15.032 5.973 -32.866 1.00 83.12 91 VAL A C 1
ATOM 682 O O . VAL A 1 91 ? 16.075 6.094 -33.499 1.00 83.12 91 VAL A O 1
ATOM 685 N N . LEU A 1 92 ? 14.562 6.960 -32.098 1.00 83.19 92 LEU A N 1
ATOM 686 C CA . LEU A 1 92 ? 15.251 8.246 -31.942 1.00 83.19 92 LEU A CA 1
ATOM 687 C C . LEU A 1 92 ? 16.622 8.088 -31.283 1.00 83.19 92 LEU A C 1
ATOM 689 O O . LEU A 1 92 ? 17.577 8.712 -31.735 1.00 83.19 92 LEU A O 1
ATOM 693 N N . ALA A 1 93 ? 16.744 7.236 -30.263 1.00 75.19 93 ALA A N 1
ATOM 694 C CA . ALA A 1 93 ? 18.028 6.918 -29.647 1.00 75.19 93 ALA A CA 1
ATOM 695 C C . ALA A 1 93 ? 18.972 6.235 -30.648 1.00 75.19 93 ALA A C 1
ATOM 697 O O . ALA A 1 93 ? 20.135 6.616 -30.756 1.00 75.19 93 ALA A O 1
ATOM 698 N N . PHE A 1 94 ? 18.459 5.281 -31.430 1.00 74.69 94 PHE A N 1
ATOM 699 C CA . PHE A 1 94 ? 19.223 4.577 -32.456 1.00 74.69 94 PHE A CA 1
ATOM 700 C C . PHE A 1 94 ? 19.719 5.534 -33.545 1.00 74.69 94 PHE A C 1
ATOM 702 O O . PHE A 1 94 ? 20.917 5.584 -33.824 1.00 74.69 94 PHE A O 1
ATOM 709 N N . VAL A 1 95 ? 18.822 6.364 -34.082 1.00 78.88 95 VAL A N 1
ATOM 710 C CA . VAL A 1 95 ? 19.153 7.393 -35.070 1.00 78.88 95 VAL A CA 1
ATOM 711 C C . VAL A 1 95 ? 20.125 8.401 -34.465 1.00 78.88 95 VAL A C 1
ATOM 713 O O . VAL A 1 95 ? 21.162 8.635 -35.053 1.00 78.88 95 VAL A O 1
ATOM 716 N N . ALA A 1 96 ? 19.925 8.932 -33.259 1.00 72.81 96 ALA A N 1
ATOM 717 C CA . ALA A 1 96 ? 20.879 9.869 -32.645 1.00 72.81 96 ALA A CA 1
ATOM 718 C C . ALA A 1 96 ? 22.308 9.299 -32.501 1.00 72.81 96 ALA A C 1
ATOM 720 O O . ALA A 1 96 ? 23.274 10.055 -32.415 1.00 72.81 96 ALA A O 1
ATOM 721 N N . THR A 1 97 ? 22.457 7.973 -32.518 1.00 66.19 97 THR A N 1
ATOM 722 C CA . THR A 1 97 ? 23.736 7.275 -32.337 1.00 66.19 97 THR A CA 1
ATOM 723 C C . THR A 1 97 ? 24.384 6.760 -33.625 1.00 66.19 97 THR A C 1
ATOM 725 O O . THR A 1 97 ? 25.266 5.904 -33.523 1.00 66.19 97 THR A O 1
ATOM 728 N N . HIS A 1 98 ? 23.989 7.294 -34.800 1.00 60.12 98 HIS A N 1
ATOM 729 C CA . HIS A 1 98 ? 24.564 7.028 -36.137 1.00 60.12 98 HIS A CA 1
ATOM 730 C C . HIS A 1 98 ? 25.982 6.416 -36.069 1.00 60.12 98 HIS A C 1
ATOM 732 O O . HIS A 1 98 ? 26.977 7.119 -35.905 1.00 60.12 98 HIS A O 1
ATOM 738 N N . GLY A 1 99 ? 26.069 5.086 -36.183 1.00 55.72 99 GLY A N 1
ATOM 739 C CA . GLY A 1 99 ? 27.323 4.369 -36.426 1.00 55.72 99 GLY A CA 1
ATOM 740 C C . GLY A 1 99 ? 28.250 4.085 -35.236 1.00 55.72 99 GLY A C 1
ATOM 741 O O . GLY A 1 99 ? 29.371 3.652 -35.486 1.00 55.72 99 GLY A O 1
ATOM 742 N N . ASN A 1 100 ? 27.842 4.258 -33.970 1.00 58.38 100 ASN A N 1
ATOM 743 C CA . ASN A 1 100 ? 28.754 4.053 -32.827 1.00 58.38 100 ASN A CA 1
ATOM 744 C C . ASN A 1 100 ? 28.318 2.975 -31.814 1.00 58.38 100 ASN A C 1
ATOM 746 O O . ASN A 1 100 ? 28.376 3.173 -30.598 1.00 58.38 100 ASN A O 1
ATOM 750 N N . LEU A 1 101 ? 27.918 1.800 -32.316 1.00 58.62 101 LEU A N 1
ATOM 751 C CA . LEU A 1 101 ? 27.563 0.620 -31.505 1.00 58.62 101 LEU A CA 1
ATOM 752 C C . LEU A 1 101 ? 28.667 0.224 -30.502 1.00 58.62 101 LEU A C 1
ATOM 754 O O . LEU A 1 101 ? 28.363 -0.224 -29.399 1.00 58.62 101 LEU A O 1
ATOM 758 N N . GLY A 1 102 ? 29.942 0.452 -30.840 1.00 58.59 102 GLY A N 1
ATOM 759 C CA . GLY A 1 102 ? 31.075 0.199 -29.942 1.00 58.59 102 GLY A CA 1
ATOM 760 C C . GLY A 1 102 ? 31.146 1.162 -28.750 1.00 58.59 102 GLY A C 1
ATOM 761 O O . GLY A 1 102 ? 31.417 0.745 -27.623 1.00 58.59 102 GLY A O 1
ATOM 762 N N . LEU A 1 103 ? 30.845 2.448 -28.954 1.00 59.03 103 LEU A N 1
ATOM 763 C CA . LEU A 1 103 ? 30.858 3.445 -27.877 1.00 59.03 103 LE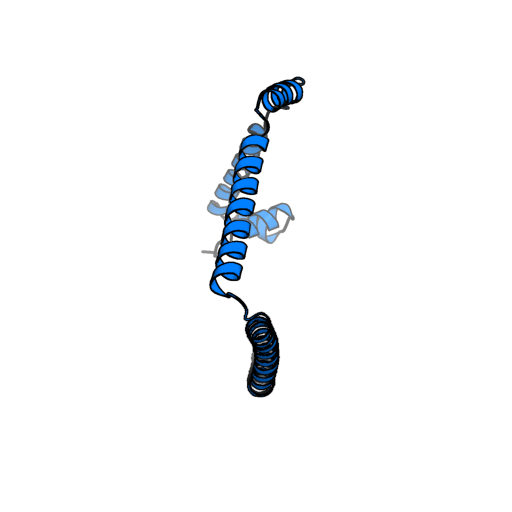U A CA 1
ATOM 764 C C . LEU A 1 103 ? 29.611 3.351 -26.981 1.00 59.03 103 LEU A C 1
ATOM 766 O O . LEU A 1 103 ? 29.670 3.617 -25.784 1.00 59.03 103 LEU A O 1
ATOM 770 N N . LEU A 1 104 ? 28.485 2.919 -27.551 1.00 61.94 104 LEU A N 1
ATOM 771 C CA . LEU A 1 104 ? 27.257 2.612 -26.815 1.00 61.94 104 LEU A CA 1
ATOM 772 C C . LEU A 1 104 ? 27.415 1.343 -25.969 1.00 61.94 104 LEU A C 1
ATOM 774 O O . LEU A 1 104 ? 27.045 1.346 -24.799 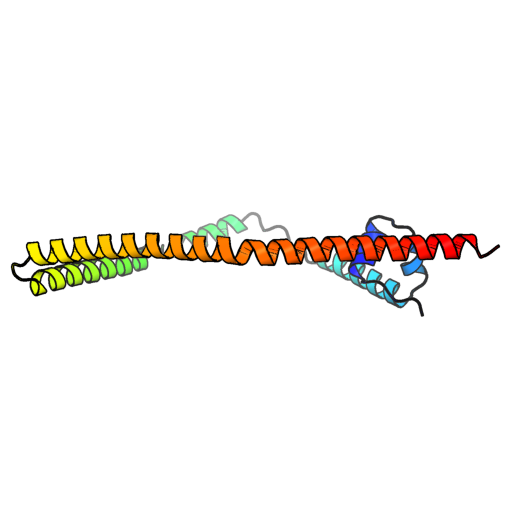1.00 61.94 104 LEU A O 1
ATOM 778 N N . GLY A 1 105 ? 28.047 0.299 -26.517 1.00 62.84 105 GLY A N 1
ATOM 779 C CA . GLY A 1 105 ? 28.377 -0.927 -25.787 1.00 62.84 105 GLY A CA 1
ATOM 780 C C . GLY A 1 105 ? 29.352 -0.684 -24.635 1.00 62.84 105 GLY A C 1
ATOM 781 O O . GLY A 1 105 ? 29.139 -1.183 -23.534 1.00 62.84 105 GLY A O 1
ATOM 782 N N . THR A 1 106 ? 30.374 0.151 -24.837 1.00 66.50 106 THR A N 1
ATOM 783 C CA . THR A 1 106 ? 31.322 0.518 -23.769 1.00 66.50 106 THR A CA 1
ATOM 784 C C . THR A 1 106 ? 30.711 1.446 -22.719 1.00 66.50 106 THR A C 1
ATOM 786 O O . THR A 1 106 ? 31.016 1.279 -21.541 1.00 66.50 106 THR A O 1
ATOM 789 N N . ARG A 1 107 ? 29.801 2.362 -23.089 1.00 62.94 107 ARG A N 1
ATOM 790 C CA . ARG A 1 107 ? 29.036 3.180 -22.125 1.00 62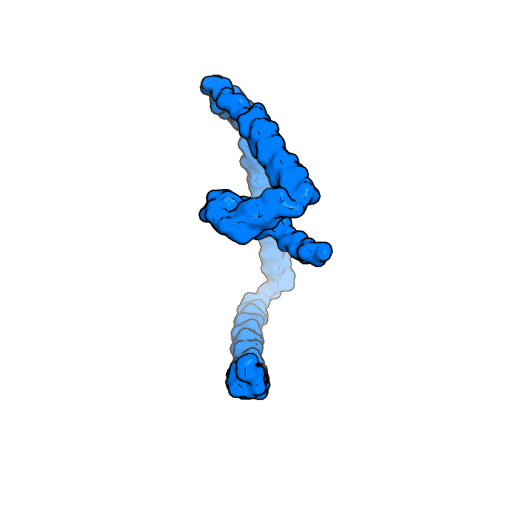.94 107 ARG A CA 1
ATOM 791 C C . ARG A 1 107 ? 27.999 2.371 -21.346 1.00 62.94 107 ARG A C 1
ATOM 793 O O . ARG A 1 107 ? 27.836 2.581 -20.149 1.00 62.94 107 ARG A O 1
ATOM 800 N N . ALA A 1 108 ? 27.330 1.420 -21.992 1.00 69.75 108 ALA A N 1
ATOM 801 C CA . ALA A 1 108 ? 26.428 0.496 -21.315 1.00 69.75 108 ALA A CA 1
ATOM 802 C C . ALA A 1 108 ? 27.215 -0.411 -20.355 1.00 69.75 108 ALA A C 1
ATOM 804 O O . ALA A 1 108 ? 26.875 -0.498 -19.177 1.00 69.75 108 ALA A O 1
ATOM 805 N N . ALA A 1 109 ? 28.328 -0.992 -20.809 1.00 68.56 109 ALA A N 1
ATOM 806 C CA . ALA A 1 109 ? 29.205 -1.804 -19.970 1.00 68.56 109 ALA A CA 1
ATOM 807 C C . ALA A 1 109 ? 29.785 -1.003 -18.792 1.00 68.56 109 ALA A C 1
ATOM 809 O O . ALA A 1 109 ? 29.772 -1.490 -17.661 1.00 68.56 109 ALA A O 1
ATOM 810 N N . SER A 1 110 ? 30.227 0.241 -19.011 1.00 73.19 110 SER A N 1
ATOM 811 C CA . SER A 1 110 ? 30.740 1.086 -17.927 1.00 73.19 110 SER A CA 1
ATOM 812 C C . SER A 1 110 ? 29.644 1.487 -16.942 1.00 73.19 110 SER A C 1
ATOM 814 O O . SER A 1 110 ? 29.912 1.534 -15.745 1.00 73.19 110 SER A O 1
ATOM 816 N N . SER A 1 111 ? 28.404 1.686 -17.402 1.00 73.19 111 SER A N 1
ATOM 817 C CA . SER A 1 111 ? 27.263 1.955 -16.520 1.00 73.19 111 SER A CA 1
ATOM 818 C C . SER A 1 111 ? 26.914 0.757 -15.631 1.00 73.19 111 SER A C 1
ATOM 820 O O . SER A 1 111 ? 26.686 0.933 -14.437 1.00 73.19 111 SER A O 1
ATOM 822 N N . VAL A 1 112 ? 26.969 -0.469 -16.164 1.00 80.19 112 VAL A N 1
ATOM 823 C CA . VAL A 1 112 ? 26.731 -1.700 -15.393 1.00 80.19 112 VAL A CA 1
ATOM 824 C C . VAL A 1 112 ? 27.831 -1.910 -14.351 1.00 80.19 112 VAL A C 1
ATOM 826 O O . VAL A 1 112 ? 27.544 -2.236 -13.200 1.00 80.19 112 VAL A O 1
ATOM 829 N N . VAL A 1 113 ? 29.093 -1.674 -14.720 1.00 78.94 113 VAL A N 1
ATOM 830 C CA . VAL A 1 113 ? 30.224 -1.769 -13.784 1.00 78.94 113 VAL A CA 1
ATOM 831 C C . VAL A 1 113 ? 30.164 -0.666 -12.721 1.00 78.94 113 VAL A C 1
ATOM 833 O O . VAL A 1 113 ? 30.433 -0.943 -11.554 1.00 78.94 113 VAL A O 1
ATOM 836 N N . ALA A 1 114 ? 29.760 0.555 -13.082 1.00 79.75 114 ALA A N 1
ATOM 837 C CA . ALA A 1 114 ? 29.592 1.661 -12.139 1.00 79.75 114 ALA A CA 1
ATOM 838 C C . ALA A 1 114 ? 28.483 1.376 -11.118 1.00 79.75 114 ALA A C 1
ATOM 840 O O . ALA A 1 114 ? 28.704 1.537 -9.920 1.00 79.75 114 ALA A O 1
ATOM 841 N N . TRP A 1 115 ? 27.329 0.877 -11.571 1.00 78.19 115 TRP A N 1
ATOM 842 C CA . TRP A 1 115 ? 26.241 0.455 -10.687 1.00 78.19 115 TRP A CA 1
ATOM 843 C C . TRP A 1 115 ? 26.669 -0.678 -9.759 1.00 78.19 115 TRP A C 1
ATOM 845 O O . TRP A 1 115 ? 26.434 -0.607 -8.555 1.00 78.19 115 TRP A O 1
ATOM 855 N N . ARG A 1 116 ? 27.359 -1.691 -10.294 1.00 83.50 116 ARG A N 1
ATOM 856 C CA . ARG A 1 116 ? 27.899 -2.795 -9.497 1.00 83.50 116 ARG A CA 1
ATOM 857 C C . ARG A 1 116 ? 28.839 -2.285 -8.403 1.00 83.50 116 ARG A C 1
ATOM 859 O O . ARG A 1 116 ? 28.673 -2.645 -7.243 1.00 83.50 116 ARG A O 1
ATOM 866 N N . ASN A 1 117 ? 29.798 -1.434 -8.758 1.00 81.69 117 ASN A N 1
ATOM 867 C CA . ASN A 1 117 ? 30.768 -0.898 -7.805 1.00 81.69 117 ASN A CA 1
ATOM 868 C C . ASN A 1 117 ? 30.108 0.014 -6.764 1.00 81.69 117 ASN A C 1
ATOM 870 O O . ASN A 1 117 ? 30.515 -0.009 -5.610 1.00 81.69 117 ASN A O 1
ATOM 874 N N . LEU A 1 118 ? 29.070 0.767 -7.139 1.00 81.50 118 LEU A N 1
ATOM 875 C CA . LEU A 1 118 ? 28.308 1.595 -6.208 1.00 81.50 118 LEU A CA 1
ATOM 876 C C . LEU A 1 118 ? 27.515 0.746 -5.209 1.00 81.50 118 LEU A C 1
ATOM 878 O O . LEU A 1 118 ? 27.512 1.062 -4.025 1.00 81.50 118 LEU A O 1
ATOM 882 N N . PHE A 1 119 ? 26.907 -0.358 -5.650 1.00 83.31 119 PHE A N 1
ATOM 883 C CA . PHE A 1 119 ? 26.237 -1.300 -4.749 1.00 83.31 119 PHE A CA 1
ATOM 884 C C . PHE A 1 119 ? 27.211 -1.984 -3.789 1.00 83.31 119 PHE A C 1
ATOM 886 O O . PHE A 1 119 ? 26.930 -2.047 -2.593 1.00 83.31 119 PHE A O 1
ATOM 893 N N . PHE A 1 120 ? 28.364 -2.450 -4.278 1.00 78.62 120 PHE A N 1
ATOM 894 C CA . PHE A 1 120 ? 29.381 -3.037 -3.404 1.00 78.62 120 PHE A CA 1
ATOM 895 C C . PHE A 1 120 ? 29.946 -2.004 -2.425 1.00 78.62 120 PHE A C 1
ATOM 897 O O . PHE A 1 120 ? 29.940 -2.260 -1.224 1.00 78.62 120 PHE A O 1
ATOM 904 N N . ALA A 1 121 ? 30.300 -0.803 -2.888 1.00 73.00 121 ALA A N 1
ATOM 905 C CA . ALA A 1 121 ? 30.779 0.275 -2.023 1.00 73.00 121 ALA A CA 1
ATOM 906 C C . ALA A 1 121 ? 29.726 0.720 -0.993 1.00 73.00 121 ALA A C 1
ATOM 908 O O . ALA A 1 121 ? 30.062 0.973 0.161 1.00 73.00 121 ALA A O 1
ATOM 909 N N . ALA A 1 122 ? 28.446 0.774 -1.371 1.00 78.50 122 ALA A N 1
ATOM 910 C CA . ALA A 1 122 ? 27.354 1.072 -0.448 1.00 78.50 122 ALA A CA 1
ATOM 911 C C . ALA A 1 122 ? 27.171 -0.043 0.590 1.00 78.50 122 ALA A C 1
ATOM 913 O O . ALA A 1 122 ? 26.974 0.250 1.766 1.00 78.50 122 ALA A O 1
ATOM 914 N N . SER A 1 123 ? 27.275 -1.311 0.182 1.00 74.75 123 SER A N 1
ATOM 915 C CA . SER A 1 123 ? 27.186 -2.448 1.102 1.00 74.75 123 SER A CA 1
ATOM 916 C C . SER A 1 123 ? 28.357 -2.493 2.088 1.00 74.75 123 SER A C 1
ATOM 918 O O . SER A 1 123 ? 28.145 -2.733 3.274 1.00 74.75 123 SER A O 1
ATOM 920 N N . GLU A 1 124 ? 29.572 -2.175 1.634 1.00 74.00 124 GLU A N 1
ATOM 921 C CA . GLU A 1 124 ? 30.765 -2.092 2.479 1.00 74.00 124 GLU A CA 1
ATOM 922 C C . GLU A 1 124 ? 30.705 -0.890 3.425 1.00 74.00 124 GLU A C 1
ATOM 924 O O . GLU A 1 124 ? 31.009 -1.030 4.608 1.00 74.00 124 GLU A O 1
ATOM 929 N N . ALA A 1 125 ? 30.235 0.270 2.955 1.00 71.56 125 ALA A N 1
ATOM 930 C CA . ALA A 1 125 ? 30.004 1.437 3.802 1.00 71.56 125 ALA A CA 1
ATOM 931 C C . ALA A 1 125 ? 28.938 1.155 4.872 1.00 71.56 125 ALA A C 1
ATOM 933 O O . ALA A 1 125 ? 29.111 1.525 6.031 1.00 71.56 125 ALA A O 1
ATOM 934 N N . LEU A 1 126 ? 27.862 0.450 4.516 1.00 74.69 126 LEU A N 1
ATOM 935 C CA . LEU A 1 126 ? 26.819 0.060 5.459 1.00 74.69 126 LEU A CA 1
ATOM 936 C C . LEU A 1 126 ? 27.343 -0.961 6.478 1.00 74.69 126 LEU A C 1
ATOM 938 O O . LEU A 1 126 ? 27.091 -0.807 7.669 1.00 74.69 126 LEU A O 1
ATOM 942 N N . ALA A 1 127 ? 28.130 -1.950 6.048 1.00 70.94 127 ALA A N 1
ATOM 943 C CA . ALA A 1 127 ? 28.793 -2.898 6.943 1.00 70.94 127 ALA A CA 1
ATOM 944 C C . ALA A 1 127 ? 29.813 -2.209 7.872 1.00 70.94 127 ALA A C 1
ATOM 946 O O . ALA A 1 127 ? 29.920 -2.558 9.050 1.00 70.94 127 ALA A O 1
ATOM 947 N N . ALA A 1 128 ? 30.525 -1.190 7.386 1.00 68.50 128 ALA A N 1
ATOM 948 C CA . ALA A 1 128 ? 31.437 -0.378 8.188 1.00 68.50 128 ALA A CA 1
ATOM 949 C C . ALA A 1 128 ? 30.685 0.469 9.229 1.00 68.50 128 ALA A C 1
ATOM 951 O O . ALA A 1 128 ? 31.081 0.514 10.392 1.00 68.50 128 ALA A O 1
ATOM 952 N N . ILE A 1 129 ? 29.557 1.081 8.856 1.00 70.62 129 ILE A N 1
ATOM 953 C CA . ILE A 1 129 ? 28.687 1.815 9.789 1.00 70.62 129 ILE A CA 1
ATOM 954 C C . ILE A 1 129 ? 28.101 0.862 10.833 1.00 70.62 129 ILE A C 1
ATOM 956 O O . ILE A 1 129 ? 28.123 1.165 12.021 1.00 70.62 129 ILE A O 1
ATOM 960 N N . TRP A 1 130 ? 27.631 -0.317 10.426 1.00 63.88 130 TRP A N 1
ATOM 961 C CA . TRP A 1 130 ? 27.103 -1.316 11.352 1.00 63.88 130 TRP A CA 1
ATOM 962 C C . TRP A 1 130 ? 28.175 -1.841 12.305 1.00 63.88 130 TRP A C 1
ATOM 964 O O . TRP A 1 130 ? 27.941 -1.894 13.505 1.00 63.88 130 TRP A O 1
ATOM 974 N N . SER A 1 131 ? 29.372 -2.163 11.824 1.00 66.81 131 SER A N 1
ATOM 975 C CA . SER A 1 131 ? 30.455 -2.649 12.691 1.00 66.81 131 SER A CA 1
ATOM 976 C C . SER A 1 131 ? 30.989 -1.582 13.653 1.00 66.81 131 SER A C 1
ATOM 978 O O . SER A 1 131 ? 31.356 -1.910 14.780 1.00 66.81 131 SER A O 1
ATOM 980 N N . THR A 1 132 ? 30.978 -0.305 13.263 1.00 66.06 132 THR A N 1
ATOM 981 C CA . THR A 1 132 ? 31.462 0.796 14.114 1.00 66.06 132 THR A CA 1
ATOM 982 C C . THR A 1 132 ? 30.394 1.356 15.058 1.00 66.06 132 THR A C 1
ATOM 984 O O . THR A 1 132 ? 30.722 1.737 16.182 1.00 66.06 132 THR A O 1
ATOM 987 N N . ALA A 1 133 ? 29.117 1.358 14.663 1.00 56.47 133 ALA A N 1
ATOM 988 C CA . ALA A 1 133 ? 28.013 1.891 15.467 1.00 56.47 133 ALA A CA 1
ATOM 989 C C . ALA A 1 133 ? 27.274 0.831 16.308 1.00 56.47 133 ALA A C 1
ATOM 991 O O . ALA A 1 133 ? 26.679 1.183 17.331 1.00 56.47 133 ALA A O 1
ATOM 992 N N . ALA A 1 134 ? 27.316 -0.458 15.943 1.00 58.84 134 ALA A N 1
ATOM 993 C CA . ALA A 1 134 ? 26.620 -1.510 16.697 1.00 58.84 134 ALA A CA 1
ATOM 994 C C . ALA A 1 134 ? 27.263 -1.793 18.063 1.00 58.84 134 ALA A C 1
ATOM 996 O O . ALA A 1 134 ? 26.559 -2.083 19.024 1.00 58.84 134 ALA A O 1
ATOM 997 N N . LEU A 1 135 ? 28.587 -1.672 18.182 1.00 60.19 135 LEU A N 1
ATOM 998 C CA . LEU A 1 135 ? 29.296 -1.889 19.447 1.00 60.19 135 LEU A CA 1
ATOM 999 C C . LEU A 1 135 ? 28.916 -0.876 20.545 1.00 60.19 135 LEU A C 1
ATOM 1001 O O . LEU A 1 135 ? 28.485 -1.311 21.614 1.00 60.19 135 LEU A O 1
ATOM 1005 N N . PRO A 1 136 ? 29.009 0.453 20.332 1.00 69.56 136 PRO A N 1
ATOM 1006 C CA . PRO A 1 136 ? 28.656 1.414 21.377 1.00 69.56 136 PRO A CA 1
ATOM 1007 C C . PRO A 1 136 ? 27.160 1.391 21.719 1.00 69.56 136 PRO A C 1
ATOM 1009 O O . PRO A 1 136 ? 26.796 1.539 22.885 1.00 69.56 136 PRO A O 1
ATOM 1012 N N . THR A 1 137 ? 26.286 1.151 20.736 1.00 70.12 137 THR A N 1
ATOM 1013 C CA . THR A 1 137 ? 24.832 1.083 20.960 1.00 70.12 137 THR A CA 1
ATOM 1014 C C . THR A 1 137 ? 24.420 -0.177 21.724 1.00 70.12 137 THR A C 1
ATOM 1016 O O . THR A 1 137 ? 23.631 -0.083 22.665 1.00 70.12 137 THR A O 1
ATOM 1019 N N . ALA A 1 138 ? 25.004 -1.339 21.412 1.00 74.25 138 ALA A N 1
ATOM 1020 C CA . ALA A 1 138 ? 24.760 -2.574 22.156 1.00 74.25 138 ALA A CA 1
ATOM 1021 C C . ALA A 1 138 ? 25.255 -2.482 23.610 1.00 74.25 138 ALA A C 1
ATOM 1023 O O . ALA A 1 138 ? 24.548 -2.903 24.527 1.00 74.25 138 ALA A O 1
ATOM 1024 N N . VAL A 1 139 ? 26.428 -1.877 23.840 1.00 74.81 139 VAL A N 1
ATOM 1025 C CA . VAL A 1 139 ? 26.967 -1.656 25.195 1.00 74.81 139 VAL A CA 1
ATOM 1026 C C . VAL A 1 139 ? 26.081 -0.699 25.997 1.00 74.81 139 VAL A C 1
ATOM 1028 O O . VAL A 1 139 ? 25.789 -0.973 27.161 1.00 74.81 139 VAL A O 1
ATOM 1031 N N . ALA A 1 140 ? 25.596 0.385 25.384 1.00 78.94 140 ALA A N 1
ATOM 1032 C CA . ALA A 1 140 ? 24.691 1.326 26.041 1.00 78.94 140 ALA A CA 1
ATOM 1033 C C . ALA A 1 140 ? 23.358 0.668 26.442 1.00 78.94 140 ALA A C 1
ATOM 1035 O O . ALA A 1 140 ? 22.906 0.831 27.577 1.00 78.94 140 ALA A O 1
ATOM 1036 N N . MET A 1 141 ? 22.759 -0.129 25.550 1.00 79.75 141 MET A N 1
ATOM 1037 C CA . MET A 1 141 ? 21.508 -0.845 25.829 1.00 79.75 141 MET A CA 1
ATOM 1038 C C . MET A 1 141 ? 21.688 -1.910 26.917 1.00 79.75 141 MET A C 1
ATOM 1040 O O . MET A 1 141 ? 20.869 -1.996 27.833 1.00 79.75 141 MET A O 1
ATOM 1044 N N . ALA A 1 142 ? 22.785 -2.673 26.878 1.00 82.12 142 ALA A N 1
ATOM 1045 C CA . ALA A 1 142 ? 23.107 -3.642 27.924 1.00 82.12 142 ALA A CA 1
ATOM 1046 C C . ALA A 1 142 ? 23.306 -2.962 29.290 1.00 82.12 142 ALA A C 1
ATOM 1048 O O . ALA A 1 142 ? 22.769 -3.426 30.297 1.00 82.12 142 ALA A O 1
ATOM 1049 N N . GLY A 1 143 ? 24.008 -1.824 29.325 1.00 84.38 143 GLY A N 1
ATOM 1050 C CA . GLY A 1 143 ? 24.173 -1.022 30.537 1.00 84.38 143 GLY A CA 1
ATOM 1051 C C . GLY A 1 143 ? 22.838 -0.546 31.112 1.00 84.38 143 GLY A C 1
ATOM 1052 O O . GLY A 1 143 ? 22.606 -0.665 32.315 1.00 84.38 143 GLY A O 1
ATOM 1053 N N . LEU A 1 144 ? 21.924 -0.083 30.259 1.00 87.88 144 LEU A N 1
ATOM 1054 C CA . LEU A 1 144 ? 20.606 0.400 30.675 1.00 87.88 144 LEU A CA 1
ATOM 1055 C C . LEU A 1 144 ? 19.743 -0.718 31.287 1.00 87.88 144 LEU A C 1
ATOM 1057 O O . LEU A 1 144 ? 19.088 -0.504 32.309 1.00 87.88 144 LEU A O 1
ATOM 1061 N N . VAL A 1 145 ? 19.806 -1.932 30.733 1.00 89.31 145 VAL A N 1
ATOM 1062 C CA . VAL A 1 145 ? 19.127 -3.117 31.291 1.00 89.31 145 VAL A CA 1
ATOM 1063 C C . VAL A 1 145 ? 19.721 -3.517 32.646 1.00 89.31 145 VAL A C 1
ATOM 1065 O O . VAL A 1 145 ? 18.980 -3.801 33.591 1.00 89.31 145 VAL A O 1
ATOM 1068 N N . VAL A 1 146 ? 21.049 -3.496 32.791 1.00 89.69 146 VAL A N 1
ATOM 1069 C CA . VAL A 1 146 ? 21.713 -3.805 34.070 1.00 89.69 146 VAL A CA 1
ATOM 1070 C C . VAL A 1 146 ? 21.358 -2.768 35.140 1.00 89.69 146 VAL A C 1
ATOM 1072 O O . VAL A 1 146 ? 21.007 -3.134 36.260 1.00 89.69 146 VAL A O 1
ATOM 1075 N N . VAL A 1 147 ? 21.369 -1.476 34.803 1.00 87.88 147 VAL A N 1
ATOM 1076 C CA . VAL A 1 147 ? 20.981 -0.402 35.733 1.00 87.88 147 VAL A CA 1
ATOM 1077 C C . VAL A 1 147 ? 19.508 -0.519 36.128 1.00 87.88 147 VAL A C 1
ATOM 1079 O O . VAL A 1 147 ? 19.187 -0.406 37.311 1.00 87.88 147 VAL A O 1
ATOM 1082 N N . SER A 1 148 ? 18.622 -0.811 35.174 1.00 80.00 148 SER A N 1
ATOM 1083 C CA . SER A 1 148 ? 17.192 -1.004 35.438 1.00 80.00 148 SER A CA 1
ATOM 1084 C C . SER A 1 148 ? 16.941 -2.186 36.380 1.00 80.00 148 SER A C 1
ATOM 1086 O O . SER A 1 148 ? 16.275 -2.043 37.405 1.00 80.00 148 SER A O 1
ATOM 1088 N N . THR A 1 149 ? 17.557 -3.341 36.117 1.00 85.19 149 THR A N 1
ATOM 1089 C CA . THR A 1 149 ? 17.389 -4.540 36.957 1.00 85.19 149 THR A CA 1
ATOM 1090 C C . THR A 1 149 ? 17.985 -4.375 38.356 1.00 85.19 149 THR A C 1
ATOM 1092 O O . THR A 1 149 ? 17.381 -4.818 39.336 1.00 85.19 149 THR A O 1
ATOM 1095 N N . LEU A 1 150 ? 19.127 -3.691 38.490 1.00 83.25 150 LEU A N 1
ATOM 1096 C CA . LEU A 1 150 ? 19.701 -3.344 39.794 1.00 83.25 150 LEU A CA 1
ATOM 1097 C C . LEU A 1 150 ? 18.836 -2.333 40.555 1.00 83.25 150 LEU A C 1
ATOM 1099 O O . LEU A 1 150 ? 18.667 -2.473 41.767 1.00 83.25 150 LEU A O 1
ATOM 1103 N N . GLY A 1 151 ? 18.255 -1.354 39.859 1.00 83.75 151 GLY A N 1
ATOM 1104 C CA . GLY A 1 151 ? 17.313 -0.392 40.430 1.00 83.75 151 GLY A CA 1
ATOM 1105 C C . GLY A 1 151 ? 16.061 -1.075 40.976 1.00 83.75 151 GLY A C 1
ATOM 1106 O O . GLY A 1 151 ? 15.701 -0.870 42.135 1.00 83.75 151 GLY A O 1
ATOM 1107 N N . VAL A 1 152 ? 15.455 -1.968 40.189 1.00 82.25 152 VAL A N 1
ATOM 1108 C CA . VAL A 1 152 ? 14.292 -2.767 40.609 1.00 82.25 152 VAL A CA 1
ATOM 1109 C C . VAL A 1 152 ? 14.644 -3.681 41.784 1.00 82.25 152 VAL A C 1
ATOM 1111 O O . VAL A 1 152 ? 13.886 -3.745 42.750 1.00 82.25 152 VAL A O 1
ATOM 1114 N N . ARG A 1 153 ? 15.817 -4.329 41.772 1.00 81.88 153 ARG A N 1
ATOM 1115 C CA . ARG A 1 153 ? 16.292 -5.134 42.911 1.00 81.88 153 ARG A CA 1
ATOM 1116 C C . ARG A 1 153 ? 16.489 -4.305 44.177 1.00 81.88 153 ARG A C 1
ATOM 1118 O O . ARG A 1 153 ? 16.078 -4.748 45.247 1.00 81.88 153 ARG A O 1
ATOM 1125 N N . ARG A 1 154 ? 17.070 -3.104 44.074 1.00 78.31 154 ARG A N 1
ATOM 1126 C CA . ARG A 1 154 ? 17.220 -2.189 45.217 1.00 78.31 154 ARG A CA 1
ATOM 1127 C C . ARG A 1 154 ? 15.867 -1.765 45.780 1.00 78.31 154 ARG A C 1
ATOM 1129 O O . ARG A 1 154 ? 15.671 -1.849 46.991 1.00 78.31 154 ARG A O 1
ATOM 1136 N N . LEU A 1 155 ? 14.928 -1.377 44.920 1.00 76.62 155 LEU A N 1
ATOM 1137 C CA . LEU A 1 155 ? 13.574 -0.992 45.330 1.00 76.62 155 LEU A CA 1
ATOM 1138 C C . LEU A 1 155 ? 12.824 -2.160 45.986 1.00 76.62 155 LEU A C 1
ATOM 1140 O O . LEU A 1 155 ? 12.184 -1.975 47.019 1.00 76.62 155 LEU A O 1
ATOM 1144 N N . ALA A 1 156 ? 12.960 -3.371 45.442 1.00 78.31 156 ALA A N 1
ATOM 1145 C CA . ALA A 1 156 ? 12.395 -4.577 46.037 1.00 78.31 156 ALA A CA 1
ATOM 1146 C C . ALA A 1 156 ? 13.011 -4.879 47.415 1.00 78.31 156 ALA A C 1
ATOM 1148 O O . ALA A 1 156 ? 12.277 -5.162 48.356 1.00 78.31 156 ALA A O 1
ATOM 1149 N N . SER A 1 157 ? 14.335 -4.749 47.574 1.00 70.25 157 SER A N 1
ATOM 1150 C CA . SER A 1 157 ? 14.994 -4.961 48.872 1.00 70.25 157 SER A CA 1
ATOM 1151 C C . SER A 1 157 ? 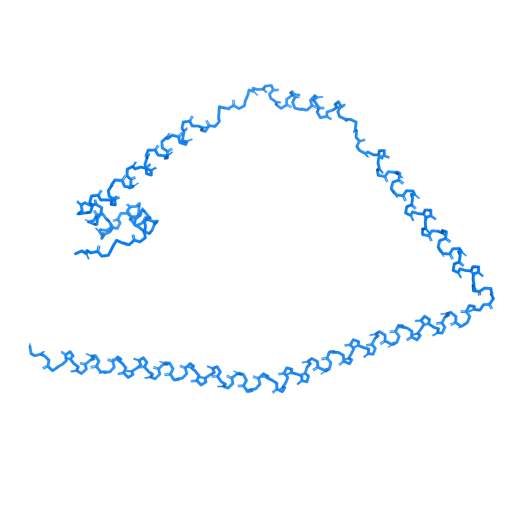14.588 -3.932 49.931 1.00 70.25 157 SER A C 1
ATOM 1153 O O . SER A 1 157 ? 14.390 -4.303 51.082 1.00 70.25 157 SER A O 1
ATOM 1155 N N . HIS A 1 158 ? 14.379 -2.666 49.548 1.00 68.62 158 HIS A N 1
ATOM 1156 C CA . HIS A 1 158 ? 13.907 -1.631 50.471 1.00 68.62 158 HIS A CA 1
ATOM 1157 C C . HIS A 1 158 ? 12.481 -1.911 50.960 1.00 68.62 158 HIS A C 1
ATOM 1159 O O . HIS A 1 158 ? 12.210 -1.786 52.150 1.00 68.62 158 HIS A O 1
ATOM 1165 N N . ARG A 1 159 ? 11.588 -2.368 50.068 1.00 61.44 159 ARG A N 1
ATOM 1166 C CA . ARG A 1 159 ? 10.215 -2.747 50.442 1.00 61.44 159 ARG A CA 1
ATOM 1167 C C . ARG A 1 159 ? 10.160 -3.955 51.373 1.00 61.44 159 ARG A C 1
ATOM 1169 O O . ARG A 1 159 ? 9.323 -3.982 52.267 1.00 61.44 159 ARG A O 1
ATOM 1176 N N . VAL A 1 160 ? 11.042 -4.937 51.183 1.00 61.59 160 VAL A N 1
ATOM 1177 C CA . VAL A 1 160 ? 11.140 -6.099 52.084 1.00 61.59 160 VAL A CA 1
ATOM 1178 C C . VAL A 1 160 ? 11.623 -5.668 53.472 1.00 61.59 160 VAL A C 1
ATOM 1180 O O . VAL A 1 160 ? 11.052 -6.099 54.468 1.00 61.59 160 VAL A O 1
ATOM 1183 N N . VAL A 1 161 ? 12.608 -4.767 53.552 1.00 60.25 161 VAL A N 1
ATOM 1184 C CA . VAL A 1 161 ? 13.096 -4.229 54.834 1.00 60.25 161 VAL A CA 1
ATOM 1185 C C . VAL A 1 161 ? 12.025 -3.384 55.538 1.00 60.25 161 VAL A C 1
ATOM 1187 O O . VAL A 1 161 ? 11.833 -3.534 56.740 1.00 60.25 161 VAL A O 1
ATOM 1190 N N . GLU A 1 162 ? 11.269 -2.553 54.815 1.00 58.25 162 GLU A N 1
ATOM 1191 C CA . GLU A 1 162 ? 10.155 -1.779 55.391 1.00 58.25 162 GLU A CA 1
ATOM 1192 C C . GLU A 1 162 ? 8.996 -2.664 55.877 1.00 58.25 162 GLU A C 1
ATOM 1194 O O . GLU A 1 162 ? 8.404 -2.379 56.918 1.00 58.25 162 GLU A O 1
ATOM 1199 N N . ALA A 1 163 ? 8.701 -3.764 55.175 1.00 58.59 163 ALA A N 1
ATOM 1200 C CA . ALA A 1 163 ? 7.686 -4.735 55.588 1.00 58.59 163 ALA A CA 1
ATOM 1201 C C . ALA A 1 163 ? 8.087 -5.527 56.845 1.00 58.59 163 ALA A C 1
ATOM 1203 O O . ALA A 1 163 ? 7.218 -6.011 57.562 1.00 58.59 163 ALA A O 1
ATOM 1204 N N . GLN A 1 164 ? 9.386 -5.643 57.129 1.00 55.12 164 GLN A N 1
ATOM 1205 C CA . GLN A 1 164 ? 9.914 -6.402 58.265 1.00 55.12 164 GLN A CA 1
ATOM 1206 C C . GLN A 1 164 ? 10.096 -5.548 59.537 1.00 55.12 164 GLN A C 1
ATOM 1208 O O . GLN A 1 164 ? 10.303 -6.095 60.616 1.00 55.12 164 GLN A O 1
ATOM 1213 N N . VAL A 1 165 ? 10.010 -4.215 59.422 1.00 55.94 165 VAL A N 1
ATOM 1214 C CA . VAL A 1 165 ? 10.197 -3.251 60.530 1.00 55.94 165 VAL A CA 1
ATOM 1215 C C . VAL A 1 165 ? 8.867 -2.695 61.073 1.00 55.94 165 VAL A C 1
ATOM 1217 O O . VAL A 1 165 ? 8.858 -2.069 62.133 1.00 55.94 165 VAL A O 1
ATOM 1220 N N . ARG A 1 166 ? 7.723 -2.946 60.419 1.00 48.00 166 ARG A N 1
ATOM 1221 C CA . ARG A 1 166 ? 6.401 -2.692 61.021 1.00 48.00 166 ARG A CA 1
ATOM 1222 C C . ARG A 1 166 ? 5.916 -3.944 61.774 1.00 48.00 166 ARG A C 1
ATOM 1224 O O . ARG A 1 166 ? 5.685 -4.946 61.102 1.00 48.00 166 ARG A O 1
ATOM 1231 N N . PRO A 1 167 ? 5.795 -3.905 63.116 1.00 51.53 167 PRO A N 1
ATOM 1232 C CA . PRO A 1 167 ? 5.176 -4.980 63.890 1.00 51.53 167 PRO A CA 1
ATOM 1233 C C . PRO A 1 167 ? 3.672 -5.095 63.613 1.00 51.53 167 PRO A C 1
ATOM 1235 O O . PRO A 1 167 ? 3.048 -4.061 63.269 1.00 51.53 167 PRO A O 1
#

Secondary structure (DSSP, 8-state):
-PPPPPHHHHHHHHHTT-HHHHHHHHH-HHHHHHHHHHHHHHHHHHHHSPPPPPTTHHHHHHHHHHHSPPTHHHHHHHHHHHHHHHHHHHHHHHHHTTT-HHHHHHHHHHHHHHHHHHHHHHHHHHHHHHHHHHHHHHHHHHHHHHHHHHHHHHHHHHHHHHHHH--